Protein AF-A0A7J9J6C6-F1 (afdb_monomer)

Radius of gyration: 38.43 Å; Cα contacts (8 Å, |Δi|>4): 10; chains: 1; bounding box: 83×26×95 Å

Sequence (104 aa):
MRFMKNYGKVAHYAPAYAMNDEFSRVLHQQMEFFSNNPSADTLNRVRGEIRTIMVENIEKILERGDRIELLVDKTATMKDGAFHFKKQSKRLRQALWMKNAKLL

Solvent-accessible surface area (backbone atoms only — not comparable to full-atom values): 5949 Å² total; per-residue (Å²): 110,74,62,55,76,76,38,55,86,55,59,87,78,53,60,89,68,72,56,42,88,65,48,46,55,55,51,50,54,49,51,50,46,58,72,75,30,81,70,68,46,51,66,63,48,53,52,52,52,51,51,54,53,50,52,56,48,50,54,53,51,49,57,49,48,57,52,48,52,54,47,50,56,52,50,51,54,48,50,54,51,52,52,52,48,54,54,50,53,51,52,50,52,52,52,52,51,54,52,54,63,72,74,106

Mean predicted aligned error: 10.32 Å

InterPro domains:
  IPR001388 Synaptobrevin-like [PR00219] (44-63)
  IPR001388 Synaptobrevin-like [PR00219] (64-83)
  IPR001388 Synaptobrevin-like [PR00219] (100-104)
  IPR001388 Synaptobrevin-like [PS00417] (57-76)
  IPR042855 v-SNARE, coiled-coil homology domain [PF00957] (49-103)
  IPR042855 v-SNARE, coiled-coil homology domain [PS50892] (39-99)
  IPR051097 Synaptobrevin-like vesicular transport protein [PTHR21136] (2-103)

Organism: NCBI:txid34283

Secondary structure (DSSP, 8-state):
-HHHHHHTTTTTTPPTTTTHHHHHHHHHHHHHHHHH-TTT-HHHHHHHHHHHHHHHHHHHHHHHHHHHHHHHHHHHHHHHHHHHHHHHHHHHHHHHHHHHHHH-

Foldseek 3Di:
DVCCVPCVVPVVPADPCNCVVPCVVVVVVVCCCVVVPVCVPVVVVVVVVVVVVVVVVVVVVVVVVVVVVVVVVVVVVVVVVVVVVVVVVVVVVVVVVVVVVVVD

pLDDT: mean 91.81, std 7.59, range [67.94, 98.69]

Structure (mmCIF, N/CA/C/O backbone):
data_AF-A0A7J9J6C6-F1
#
_entry.id   AF-A0A7J9J6C6-F1
#
loop_
_atom_site.group_PDB
_atom_site.id
_atom_site.type_symbol
_atom_site.label_atom_id
_atom_site.label_alt_id
_atom_site.label_comp_id
_atom_site.label_asym_id
_atom_site.label_entity_id
_atom_site.label_seq_id
_atom_site.pdbx_PDB_ins_code
_atom_site.Cartn_x
_atom_site.Cartn_y
_atom_site.Cartn_z
_atom_site.occupancy
_atom_site.B_iso_or_equiv
_atom_site.auth_seq_id
_atom_site.auth_comp_id
_atom_site.auth_asym_id
_atom_site.auth_atom_id
_atom_site.pdbx_PDB_model_num
ATOM 1 N N . MET A 1 1 ? -21.743 -13.816 33.279 1.00 70.56 1 MET A N 1
ATOM 2 C CA . MET A 1 1 ? -22.187 -12.524 33.856 1.00 70.56 1 MET A CA 1
ATOM 3 C C . MET A 1 1 ? -22.434 -12.679 35.357 1.00 70.56 1 MET A C 1
ATOM 5 O O . MET A 1 1 ? -23.069 -13.657 35.737 1.00 70.56 1 MET A O 1
ATOM 9 N N . ARG A 1 2 ? -21.934 -11.759 36.205 1.00 82.25 2 ARG A N 1
ATOM 10 C CA . ARG A 1 2 ? -22.036 -11.833 37.687 1.00 82.25 2 ARG A CA 1
ATOM 11 C C . ARG A 1 2 ? -23.480 -11.946 38.198 1.00 82.25 2 ARG A C 1
ATOM 13 O O . ARG A 1 2 ? -23.718 -12.721 39.114 1.00 82.25 2 ARG A O 1
ATOM 20 N N . PHE A 1 3 ? -24.430 -11.259 37.558 1.00 90.56 3 PHE A N 1
ATOM 21 C CA . PHE A 1 3 ? -25.855 -11.339 37.903 1.00 90.56 3 PHE A CA 1
ATOM 22 C C . PHE A 1 3 ? -26.391 -12.772 37.830 1.00 90.56 3 PHE A C 1
ATOM 24 O O . PHE A 1 3 ? -26.892 -13.304 38.810 1.00 90.56 3 PHE A O 1
ATOM 31 N N . MET A 1 4 ? -26.203 -13.433 36.684 1.00 90.12 4 MET A N 1
ATOM 32 C CA . MET A 1 4 ?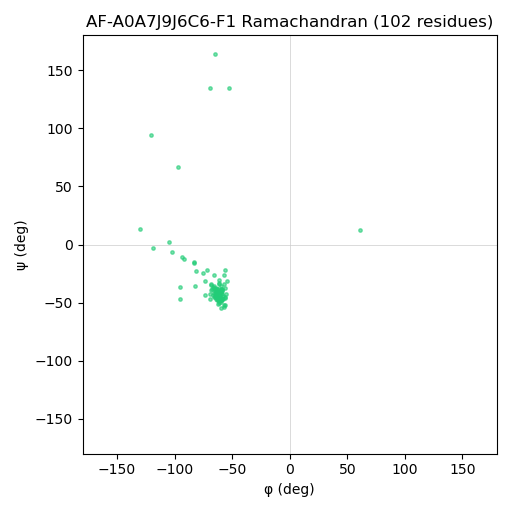 -26.676 -14.803 36.461 1.00 90.12 4 MET A CA 1
ATOM 33 C C . MET A 1 4 ? -26.041 -15.812 37.418 1.00 90.12 4 MET A C 1
ATOM 35 O O . MET A 1 4 ? -26.700 -16.761 37.829 1.00 90.12 4 MET A O 1
ATOM 39 N N . LYS A 1 5 ? -24.776 -15.596 37.800 1.00 89.50 5 LYS A N 1
ATOM 40 C CA . LYS A 1 5 ? -24.081 -16.458 38.762 1.00 89.50 5 LYS A CA 1
ATOM 41 C C . LYS A 1 5 ? -24.738 -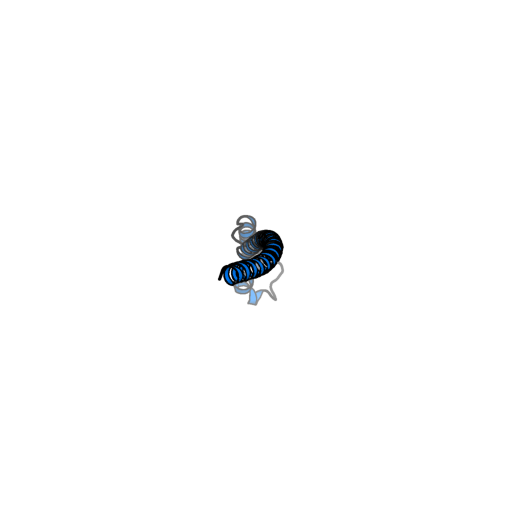16.414 40.147 1.00 89.50 5 LYS A C 1
ATOM 43 O O . LYS A 1 5 ? -24.843 -17.455 40.784 1.00 89.50 5 LYS A O 1
ATOM 48 N N . ASN A 1 6 ? -25.177 -15.234 40.586 1.00 88.19 6 ASN A N 1
ATOM 49 C CA . ASN A 1 6 ? -25.682 -15.025 41.944 1.00 88.19 6 ASN A CA 1
ATOM 50 C C . ASN A 1 6 ? -27.211 -15.140 42.037 1.00 88.19 6 ASN A C 1
ATOM 52 O O . ASN A 1 6 ? -27.724 -15.690 43.004 1.00 88.19 6 ASN A O 1
ATOM 56 N N . TYR A 1 7 ? -27.940 -14.680 41.018 1.00 91.56 7 TYR A N 1
ATOM 57 C CA . TYR A 1 7 ? -29.402 -14.572 41.050 1.00 91.56 7 TYR A CA 1
ATOM 58 C C . TYR A 1 7 ? -30.108 -15.419 39.993 1.00 91.56 7 TYR A C 1
ATOM 60 O O . TYR A 1 7 ? -31.331 -15.467 39.996 1.00 91.56 7 TYR A O 1
ATOM 68 N N . GLY A 1 8 ? -29.390 -16.119 39.107 1.00 89.12 8 GLY A N 1
ATOM 69 C CA . GLY A 1 8 ? -29.997 -16.792 37.949 1.00 89.12 8 GLY A CA 1
ATOM 70 C C . GLY A 1 8 ? -31.131 -17.765 38.291 1.00 89.12 8 GLY A C 1
ATOM 71 O O . GLY A 1 8 ? -32.077 -17.883 37.526 1.00 89.12 8 GLY A O 1
ATOM 72 N N . LYS A 1 9 ? -31.077 -18.414 39.463 1.00 90.25 9 LYS A N 1
ATOM 73 C CA . LYS A 1 9 ? -32.145 -19.311 39.933 1.00 90.25 9 LYS A CA 1
ATOM 74 C C . LYS A 1 9 ? -33.392 -18.550 40.387 1.00 90.25 9 LYS A C 1
ATOM 76 O O . LYS A 1 9 ? -34.492 -18.946 40.045 1.00 90.25 9 LYS A O 1
ATOM 81 N N . VAL A 1 10 ? -33.217 -17.463 41.137 1.00 89.44 10 VAL A N 1
ATOM 82 C CA . VAL A 1 10 ? -34.308 -16.702 41.776 1.00 89.44 10 VAL A CA 1
ATOM 83 C C . VAL A 1 10 ? -34.841 -15.553 40.921 1.00 89.44 10 VAL A C 1
ATOM 85 O O . VAL A 1 10 ? -35.905 -15.017 41.209 1.00 89.44 10 VAL A O 1
ATOM 88 N N . ALA A 1 11 ? -34.135 -15.185 39.851 1.00 88.06 11 ALA A N 1
ATOM 89 C CA . ALA A 1 11 ? -34.459 -14.023 39.033 1.00 88.06 11 ALA A CA 1
ATOM 90 C C . ALA A 1 11 ? -35.837 -14.092 38.362 1.00 88.06 11 ALA A C 1
ATOM 92 O O . ALA A 1 11 ? -36.466 -13.057 38.175 1.00 88.06 11 ALA A O 1
ATOM 93 N N . HIS A 1 12 ? -36.319 -15.292 38.027 1.00 86.50 12 HIS A N 1
ATOM 94 C CA . HIS A 1 12 ? -37.572 -15.475 37.287 1.00 86.50 12 HIS A CA 1
ATOM 95 C C . HIS A 1 12 ? -38.842 -15.174 38.094 1.00 86.50 12 HIS A C 1
ATOM 97 O O . HIS A 1 12 ? -39.882 -14.909 37.502 1.00 86.50 12 HIS A O 1
ATOM 103 N N . TYR A 1 13 ? -38.769 -15.225 39.422 1.00 92.19 13 TYR A N 1
ATOM 104 C CA . TYR A 1 13 ? -39.916 -15.062 40.326 1.00 92.19 13 TYR A CA 1
ATOM 105 C C . TYR A 1 13 ? -39.638 -14.040 41.435 1.00 92.19 13 TYR A C 1
ATOM 107 O O . TYR A 1 13 ? -40.375 -13.945 42.415 1.00 92.19 13 TYR A O 1
ATOM 115 N N . ALA A 1 14 ? -38.565 -13.268 41.286 1.00 89.56 14 ALA A N 1
ATOM 116 C CA . ALA A 1 14 ? -38.234 -12.193 42.196 1.00 89.56 14 ALA A CA 1
ATOM 117 C C . ALA A 1 14 ? -39.250 -11.039 42.070 1.00 89.56 14 ALA A C 1
ATOM 119 O O . ALA A 1 14 ? -39.571 -10.630 40.950 1.00 89.56 14 ALA A O 1
ATOM 120 N N . PRO A 1 15 ? -39.741 -10.481 43.191 1.00 89.62 15 PRO A N 1
ATOM 121 C CA . PRO A 1 15 ? -40.555 -9.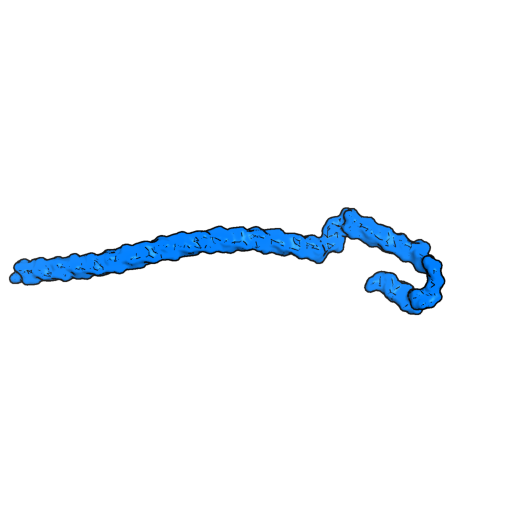273 43.161 1.00 89.62 15 PRO A CA 1
ATOM 122 C C . PRO A 1 15 ? -39.742 -8.071 42.655 1.00 89.62 15 PRO A C 1
ATOM 124 O O . PRO A 1 15 ? -38.508 -8.097 42.604 1.00 89.62 15 PRO A O 1
ATOM 127 N N . ALA A 1 16 ? -40.437 -7.000 42.268 1.00 88.50 16 ALA A N 1
ATOM 128 C CA . ALA A 1 16 ? -39.797 -5.793 41.751 1.00 88.50 16 ALA A CA 1
ATOM 129 C C . ALA A 1 16 ? -38.713 -5.279 42.715 1.00 88.50 16 ALA A C 1
ATOM 131 O O . ALA A 1 16 ? -38.926 -5.216 43.924 1.00 88.50 16 ALA A O 1
ATOM 132 N N . TYR A 1 17 ? -37.552 -4.914 42.164 1.00 88.75 17 TYR A N 1
ATOM 133 C CA . TYR A 1 17 ? -36.397 -4.387 42.902 1.00 88.75 17 TYR A CA 1
ATOM 134 C C . TYR A 1 17 ? -35.785 -5.319 43.964 1.00 88.75 17 TYR A C 1
ATOM 136 O O . TYR A 1 17 ? -34.916 -4.875 44.708 1.00 88.75 17 TYR A O 1
ATOM 144 N N . ALA A 1 18 ? -36.131 -6.611 44.000 1.00 90.19 18 ALA A N 1
ATOM 145 C CA . ALA A 1 18 ? -35.636 -7.540 45.025 1.00 90.19 18 ALA A CA 1
ATOM 146 C C . ALA A 1 18 ? -34.101 -7.654 45.111 1.00 90.19 18 ALA A C 1
ATOM 148 O O . ALA A 1 18 ? -33.564 -7.978 46.164 1.00 90.19 18 ALA A O 1
ATOM 149 N N . MET A 1 19 ? -33.387 -7.396 44.013 1.00 91.81 19 MET A N 1
ATOM 150 C CA . MET A 1 19 ? -31.920 -7.426 43.962 1.00 91.81 19 MET A CA 1
ATOM 151 C C . MET A 1 19 ? -31.307 -6.024 43.925 1.00 91.81 19 MET A C 1
ATOM 153 O O . MET A 1 19 ? -30.092 -5.900 43.786 1.00 91.81 19 MET A O 1
ATOM 157 N N . ASN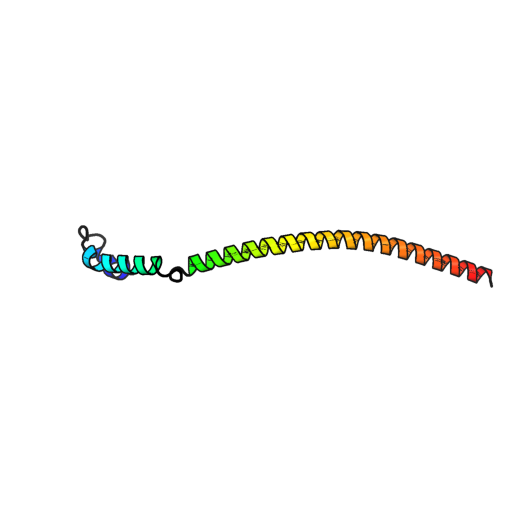 A 1 20 ? -32.120 -4.966 43.983 1.00 90.00 20 ASN A N 1
ATOM 158 C CA . ASN A 1 20 ? -31.652 -3.602 43.765 1.00 90.00 20 ASN A CA 1
ATOM 159 C C . ASN A 1 20 ? -30.677 -3.160 44.859 1.00 90.00 20 ASN A C 1
ATOM 161 O O . ASN A 1 20 ? -29.637 -2.601 44.535 1.00 90.00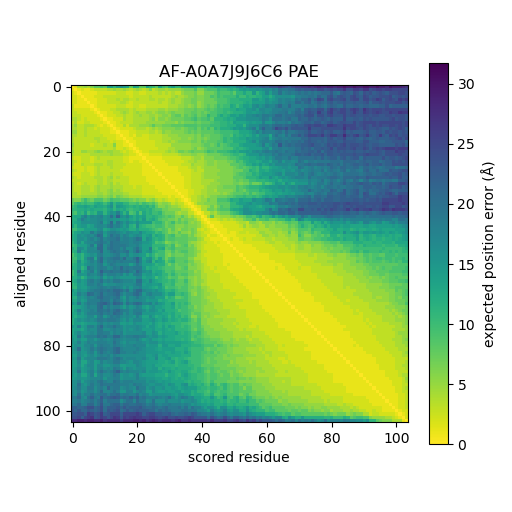 20 ASN A O 1
ATOM 165 N N . ASP A 1 21 ? -30.938 -3.475 46.126 1.00 86.31 21 ASP A N 1
ATOM 166 C CA . ASP A 1 21 ? -30.094 -3.034 47.248 1.00 86.31 21 ASP A CA 1
ATOM 167 C C . ASP A 1 21 ? -28.641 -3.524 47.143 1.00 86.31 21 ASP A C 1
ATOM 169 O O . ASP A 1 21 ? -27.698 -2.801 47.478 1.00 86.31 21 ASP A O 1
ATOM 173 N N . GLU A 1 22 ? -28.450 -4.738 46.625 1.00 85.06 22 GLU A N 1
ATOM 174 C CA . GLU A 1 22 ? -27.132 -5.358 46.486 1.00 85.06 22 GLU A CA 1
ATOM 175 C C . GLU A 1 22 ? -26.540 -5.137 45.086 1.00 85.06 22 GLU A C 1
ATOM 177 O O . GLU A 1 22 ? -25.382 -4.736 44.937 1.00 85.06 22 GLU A O 1
ATOM 182 N N . PHE A 1 23 ? -27.334 -5.354 44.034 1.00 92.00 23 PHE A N 1
ATOM 183 C CA . PHE A 1 23 ? -26.836 -5.334 42.663 1.00 92.00 23 PHE A CA 1
ATOM 184 C C . PHE A 1 23 ? -26.705 -3.923 42.079 1.00 92.00 23 PHE A C 1
ATOM 186 O O . PHE A 1 23 ? -25.873 -3.723 41.193 1.00 92.00 23 PHE A O 1
ATOM 193 N N . SER A 1 24 ? -27.436 -2.924 42.594 1.00 92.81 24 SER A N 1
ATOM 194 C CA . SER A 1 24 ? -27.255 -1.519 42.183 1.00 92.81 24 SER A CA 1
ATOM 195 C C . SER A 1 24 ? -25.830 -1.029 42.439 1.00 92.81 24 SER A C 1
ATOM 197 O O . SER A 1 24 ? -25.254 -0.357 41.587 1.00 92.81 24 SER A O 1
ATOM 199 N N . ARG A 1 25 ? -25.212 -1.438 43.556 1.00 91.69 25 ARG A N 1
ATOM 200 C CA . ARG A 1 25 ? -23.813 -1.115 43.880 1.00 91.69 25 ARG A CA 1
ATOM 201 C C . ARG A 1 25 ? -22.853 -1.720 42.865 1.00 91.69 25 ARG A C 1
ATOM 203 O O . ARG A 1 25 ? -21.926 -1.053 42.420 1.00 91.69 25 ARG A O 1
ATOM 210 N N . VAL A 1 26 ? -23.100 -2.968 42.463 1.00 91.00 26 VAL A N 1
ATOM 211 C CA . VAL A 1 26 ? -22.304 -3.652 41.433 1.00 91.00 26 VAL A CA 1
ATOM 212 C C . VAL A 1 26 ? -22.437 -2.937 40.088 1.00 91.00 26 VAL A C 1
ATOM 214 O O . VAL A 1 26 ? -21.428 -2.726 39.419 1.00 91.00 26 VAL A O 1
ATOM 217 N N . LEU A 1 27 ? -23.655 -2.544 39.700 1.00 89.75 27 LEU A N 1
ATOM 218 C CA . LEU A 1 27 ? -23.897 -1.782 38.472 1.00 89.75 27 LEU A CA 1
ATOM 219 C C . LEU A 1 27 ? -23.193 -0.426 38.505 1.00 89.75 27 LEU A C 1
ATOM 221 O O . LEU A 1 27 ? -22.479 -0.102 37.563 1.00 89.75 27 LEU A O 1
ATOM 225 N N . HIS A 1 28 ? -23.330 0.321 39.600 1.00 92.38 28 HIS A N 1
ATOM 226 C CA . HIS A 1 28 ? -22.686 1.619 39.776 1.00 92.38 28 HIS A CA 1
ATOM 227 C C . HIS A 1 28 ? -21.161 1.513 39.664 1.00 92.38 28 HIS A C 1
ATOM 229 O O . HIS A 1 28 ? -20.544 2.233 38.887 1.00 92.38 28 HIS A O 1
ATOM 235 N N . GLN A 1 29 ? -20.559 0.537 40.345 1.00 90.38 29 GLN A N 1
ATOM 236 C CA . GLN A 1 29 ? -19.113 0.327 40.325 1.00 90.38 29 GLN A CA 1
ATOM 237 C C . GLN A 1 29 ? -18.599 -0.097 38.939 1.00 90.38 29 GLN A C 1
ATOM 239 O O . GLN A 1 29 ? -17.513 0.302 38.529 1.00 90.38 29 GLN A O 1
ATOM 244 N N . GLN A 1 30 ? -19.370 -0.898 38.194 1.00 87.31 30 GLN A N 1
ATOM 245 C CA . GLN A 1 30 ? -19.040 -1.230 36.804 1.00 87.31 30 GLN A CA 1
ATOM 246 C C . GLN A 1 30 ? -19.185 -0.009 35.889 1.00 87.31 30 GLN A C 1
ATOM 248 O O . GLN A 1 30 ? -18.312 0.220 35.058 1.00 87.31 30 GLN A O 1
ATOM 253 N N . MET A 1 31 ? -20.241 0.792 36.054 1.00 87.19 31 MET A N 1
ATOM 254 C CA . MET A 1 31 ? -20.431 2.030 35.295 1.00 87.19 31 MET A CA 1
ATOM 255 C C . MET A 1 31 ? -19.285 3.014 35.528 1.00 87.19 31 MET A C 1
ATOM 257 O O . MET A 1 31 ? -18.721 3.507 34.556 1.00 87.19 31 MET A O 1
ATOM 261 N N . GLU A 1 32 ? -18.892 3.261 36.779 1.00 89.50 32 GLU A N 1
ATOM 262 C CA . GLU A 1 32 ? -17.721 4.087 37.091 1.00 89.50 32 GLU A CA 1
ATOM 263 C C . GLU A 1 32 ? -16.439 3.503 36.499 1.00 89.50 32 GLU A C 1
ATOM 265 O O . GLU A 1 32 ? -15.660 4.234 35.892 1.00 89.50 32 GLU A O 1
ATOM 270 N N . PHE A 1 33 ? -16.227 2.188 36.618 1.00 84.75 33 PHE A N 1
ATOM 271 C CA . PHE A 1 33 ? -15.046 1.531 36.065 1.00 84.75 33 PHE A CA 1
ATOM 272 C C . PHE A 1 33 ? -14.949 1.719 34.547 1.00 84.75 33 PHE A C 1
ATOM 274 O O . PHE A 1 33 ? -13.909 2.145 34.064 1.00 84.75 33 PHE A O 1
ATOM 281 N N . PHE A 1 34 ? -16.017 1.468 33.787 1.00 83.19 34 PHE A N 1
ATOM 282 C CA . PHE A 1 34 ? -15.988 1.623 32.328 1.00 83.19 34 PHE A CA 1
ATOM 283 C C . PHE A 1 34 ? -16.027 3.084 31.860 1.00 83.19 34 PHE A C 1
ATOM 285 O O . PHE A 1 34 ? -15.537 3.373 30.772 1.00 83.19 34 PHE A O 1
ATOM 292 N N . SER A 1 35 ? -16.568 4.004 32.663 1.00 84.12 35 SER A N 1
ATOM 293 C CA . SER A 1 35 ? -16.630 5.432 32.310 1.00 84.12 35 SER A CA 1
ATOM 294 C C . SER A 1 35 ? -15.321 6.164 32.611 1.00 84.12 35 SER A C 1
ATOM 296 O O . SER A 1 35 ? -14.925 7.046 31.855 1.00 84.12 35 SER A O 1
ATOM 298 N N . ASN A 1 36 ? -14.630 5.789 33.693 1.00 83.12 36 ASN A N 1
ATOM 299 C CA . ASN A 1 36 ? -13.421 6.472 34.167 1.00 83.12 36 ASN A CA 1
ATOM 300 C C . ASN A 1 36 ? -12.121 5.740 33.803 1.00 83.12 36 ASN A C 1
ATOM 302 O O . ASN A 1 36 ? -11.035 6.270 34.035 1.00 83.12 36 ASN A O 1
ATOM 306 N N . ASN A 1 37 ? -12.199 4.531 33.237 1.00 78.12 37 ASN A N 1
ATOM 307 C CA . ASN A 1 37 ? -11.035 3.770 32.793 1.00 78.12 37 ASN A CA 1
ATOM 308 C C . ASN A 1 37 ? -11.120 3.474 31.284 1.00 78.12 37 ASN A C 1
ATOM 310 O O . ASN A 1 37 ? -11.674 2.448 30.888 1.00 78.12 37 ASN A O 1
ATOM 314 N N . PRO A 1 38 ? -10.505 4.311 30.428 1.00 68.56 38 PRO A N 1
ATOM 315 C CA . PRO A 1 38 ? -10.453 4.092 28.978 1.00 68.56 38 PRO A CA 1
ATOM 316 C C . PRO A 1 38 ? -9.838 2.740 28.571 1.00 68.56 38 PRO A C 1
ATOM 318 O O . PRO A 1 38 ? -10.083 2.242 27.476 1.00 68.56 38 PRO A O 1
ATOM 321 N N . SER A 1 39 ? -9.042 2.126 29.453 1.00 69.44 39 SER A N 1
ATOM 322 C CA . SER A 1 39 ? -8.430 0.803 29.267 1.00 69.44 39 SER A CA 1
ATOM 323 C C . SER A 1 39 ? -9.346 -0.372 29.634 1.00 69.44 39 SER A C 1
ATOM 325 O O . SER A 1 39 ? -9.053 -1.503 29.236 1.00 69.44 39 SER A O 1
ATOM 327 N N . ALA A 1 40 ? -10.442 -0.137 30.367 1.00 76.25 40 ALA A N 1
ATOM 328 C CA . ALA A 1 40 ? -11.390 -1.179 30.769 1.00 76.25 40 ALA A CA 1
ATOM 329 C C . ALA A 1 40 ? -12.048 -1.854 29.560 1.00 76.25 40 ALA A C 1
ATOM 331 O O . ALA A 1 40 ? -12.299 -3.059 29.580 1.00 76.25 40 ALA A O 1
ATOM 332 N N . ASP A 1 41 ? -12.258 -1.096 28.483 1.00 77.81 41 ASP A N 1
ATOM 333 C CA . ASP A 1 41 ? -12.746 -1.614 27.211 1.00 77.81 41 ASP A CA 1
ATOM 334 C C . ASP A 1 41 ? -11.590 -1.869 26.236 1.00 77.81 41 ASP A C 1
ATOM 336 O O . ASP A 1 41 ? -11.403 -1.214 25.206 1.00 77.81 41 ASP A O 1
ATOM 340 N N . THR A 1 42 ? -10.760 -2.847 26.601 1.00 78.06 42 THR A N 1
ATOM 341 C CA . THR A 1 42 ? -9.576 -3.220 25.821 1.00 78.06 42 THR A CA 1
ATOM 342 C C . THR A 1 42 ? -9.937 -3.602 24.381 1.00 78.06 42 THR A C 1
ATOM 344 O O . THR A 1 42 ? -9.170 -3.310 23.466 1.00 78.06 42 THR A O 1
ATOM 347 N N . LEU A 1 43 ? -11.108 -4.210 24.153 1.00 79.06 43 LEU A N 1
ATOM 348 C CA . LEU A 1 43 ? -11.538 -4.630 22.820 1.00 79.06 43 LEU A CA 1
ATOM 349 C C . LEU A 1 43 ? -11.864 -3.435 21.919 1.00 79.06 43 LEU A C 1
ATOM 351 O O . LEU A 1 43 ? -11.408 -3.404 20.774 1.00 79.06 43 LEU A O 1
ATOM 355 N N . ASN A 1 44 ? -12.627 -2.455 22.411 1.00 81.56 44 ASN A N 1
ATOM 356 C CA . ASN A 1 44 ? -12.933 -1.265 21.618 1.00 81.56 44 ASN A CA 1
ATOM 357 C C . ASN A 1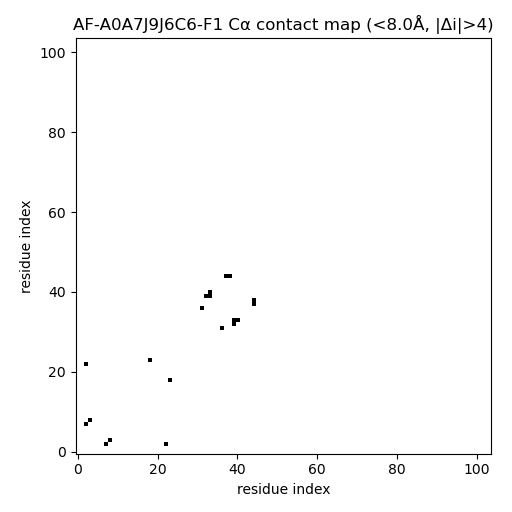 44 ? -11.692 -0.397 21.391 1.00 81.56 44 ASN A C 1
ATOM 359 O O . ASN A 1 44 ? -11.524 0.126 20.288 1.00 81.56 44 ASN A O 1
ATOM 363 N N . ARG A 1 45 ? -10.769 -0.330 22.361 1.00 82.88 45 ARG A N 1
ATOM 364 C CA . ARG A 1 45 ? -9.465 0.326 22.173 1.00 82.88 45 ARG A CA 1
ATOM 365 C C . ARG A 1 45 ? -8.660 -0.325 21.048 1.00 82.88 45 ARG A C 1
ATOM 367 O O . ARG A 1 45 ? -8.291 0.356 20.097 1.00 82.88 45 ARG A O 1
ATOM 374 N N . VAL A 1 46 ? -8.445 -1.641 21.117 1.00 86.06 46 VAL A N 1
ATOM 375 C CA . VAL A 1 46 ? -7.695 -2.386 20.090 1.00 86.06 46 VAL A CA 1
ATOM 376 C C . VAL A 1 46 ? -8.365 -2.250 18.721 1.00 86.06 46 VAL A C 1
ATOM 378 O O . VAL A 1 46 ? -7.689 -2.071 17.712 1.00 86.06 46 VAL A O 1
ATOM 381 N N . ARG A 1 47 ? -9.702 -2.262 18.663 1.00 85.06 47 ARG A N 1
ATOM 382 C CA . ARG A 1 47 ? -10.447 -2.028 17.418 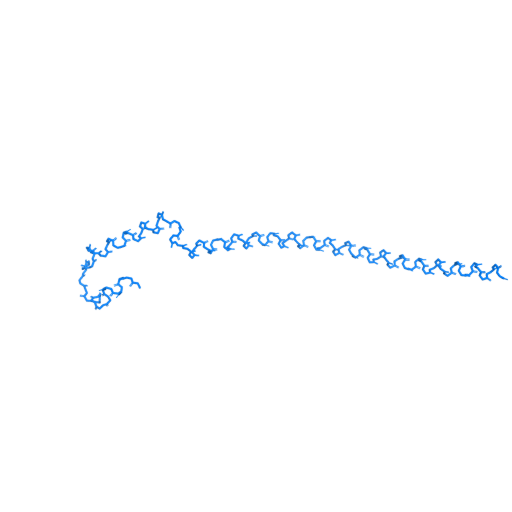1.00 85.06 47 ARG A CA 1
ATOM 383 C C . ARG A 1 47 ? -10.202 -0.625 16.851 1.00 85.06 47 ARG A C 1
ATOM 385 O O . ARG A 1 47 ? -10.046 -0.489 15.638 1.00 85.06 47 ARG A O 1
ATOM 392 N N . GLY A 1 48 ? -10.156 0.396 17.706 1.00 87.88 48 GLY A N 1
ATOM 393 C CA . GLY A 1 48 ? -9.801 1.763 17.324 1.00 87.88 48 GLY A CA 1
ATOM 394 C C . GLY A 1 48 ? -8.372 1.867 16.789 1.00 87.88 48 GLY A C 1
ATOM 395 O O . GLY A 1 48 ? -8.163 2.429 15.719 1.00 87.88 48 GLY A O 1
ATOM 396 N N . GLU A 1 49 ? -7.408 1.253 17.475 1.00 89.19 49 GLU A N 1
ATOM 397 C CA . GLU A 1 49 ? -5.998 1.219 17.061 1.00 89.19 49 GLU A CA 1
ATOM 398 C C . GLU A 1 49 ? -5.814 0.531 15.706 1.00 89.19 49 GLU A C 1
ATOM 400 O O . GLU A 1 49 ? -5.177 1.087 14.814 1.00 89.19 49 GLU A O 1
ATOM 405 N N . ILE A 1 50 ? -6.438 -0.636 15.509 1.00 93.50 50 ILE A N 1
ATOM 406 C CA . ILE A 1 50 ? -6.415 -1.346 14.224 1.00 93.50 50 ILE A CA 1
ATOM 407 C C . ILE A 1 50 ? -6.994 -0.465 13.116 1.00 93.50 50 ILE A C 1
ATOM 409 O O . ILE A 1 50 ? -6.431 -0.411 12.024 1.00 93.50 50 ILE A O 1
ATOM 413 N N . ARG A 1 51 ? -8.096 0.250 13.379 1.00 94.50 51 ARG A N 1
ATOM 414 C CA . ARG A 1 51 ? -8.687 1.164 12.395 1.00 94.50 51 ARG A CA 1
ATOM 415 C C . ARG A 1 51 ? -7.701 2.263 11.999 1.00 94.50 51 ARG A C 1
ATOM 417 O O . ARG A 1 51 ? -7.544 2.509 10.808 1.00 94.50 51 ARG A O 1
ATOM 424 N N . THR A 1 52 ? -7.027 2.882 12.964 1.00 95.06 52 THR A N 1
ATOM 425 C CA . THR A 1 52 ? -6.019 3.920 12.703 1.00 95.06 52 THR A CA 1
ATOM 426 C C . THR A 1 52 ? -4.844 3.375 11.891 1.00 95.06 52 THR A C 1
ATOM 428 O O . THR A 1 52 ? -4.491 3.962 10.871 1.00 95.06 52 THR A O 1
ATOM 431 N N . ILE A 1 53 ? -4.301 2.212 12.271 1.00 96.94 53 ILE A N 1
ATOM 432 C CA . ILE A 1 53 ? -3.206 1.548 11.543 1.00 96.94 53 ILE A CA 1
ATOM 433 C C . ILE A 1 53 ? -3.618 1.237 10.100 1.00 96.94 53 ILE A C 1
ATOM 435 O O . ILE A 1 53 ? -2.838 1.415 9.169 1.00 96.94 53 ILE A O 1
ATOM 439 N N . MET A 1 54 ? -4.851 0.776 9.888 1.00 97.50 54 MET A N 1
ATOM 440 C CA . MET A 1 54 ? -5.337 0.469 8.545 1.00 97.50 54 MET A CA 1
ATOM 441 C C . MET A 1 54 ? -5.505 1.719 7.680 1.00 97.50 54 MET A C 1
ATOM 443 O O . MET A 1 54 ? -5.222 1.642 6.490 1.00 97.50 54 MET A O 1
ATOM 447 N N . VAL A 1 55 ? -5.905 2.860 8.250 1.00 97.81 55 VAL A N 1
ATOM 448 C CA . VAL A 1 55 ? -5.941 4.140 7.518 1.00 97.81 55 VAL A CA 1
ATOM 449 C C . VAL A 1 55 ? -4.532 4.552 7.087 1.00 97.81 55 VAL A C 1
ATOM 451 O O . VAL A 1 55 ? -4.316 4.803 5.905 1.00 97.81 55 VAL A O 1
ATOM 454 N N . GLU A 1 56 ? -3.556 4.505 7.995 1.00 98.00 56 GLU A N 1
ATOM 455 C CA . GLU A 1 56 ? -2.151 4.795 7.671 1.00 98.00 56 GLU A CA 1
ATOM 456 C C . GLU A 1 56 ? -1.602 3.831 6.600 1.00 98.00 56 GLU A C 1
ATOM 458 O O . GLU A 1 56 ? -0.881 4.223 5.683 1.00 98.00 56 GLU A O 1
ATOM 463 N N . ASN A 1 57 ? -1.969 2.549 6.673 1.00 98.00 57 ASN A N 1
ATOM 464 C CA . ASN A 1 57 ? -1.567 1.562 5.673 1.00 98.00 57 ASN A CA 1
ATOM 465 C C . ASN A 1 57 ? -2.188 1.834 4.299 1.00 98.00 57 ASN A C 1
ATOM 467 O O . ASN A 1 57 ? -1.518 1.612 3.291 1.00 98.00 57 ASN A O 1
ATOM 471 N N . ILE A 1 58 ? -3.439 2.303 4.239 1.00 98.25 58 ILE A N 1
ATOM 472 C CA . ILE A 1 58 ? -4.081 2.705 2.981 1.00 98.25 58 ILE A CA 1
ATOM 473 C C . ILE A 1 58 ? -3.293 3.855 2.348 1.00 98.25 58 ILE A C 1
ATOM 475 O O . ILE A 1 58 ? -2.929 3.752 1.179 1.00 98.25 58 ILE A O 1
ATOM 479 N N . GLU A 1 59 ? -2.955 4.894 3.114 1.00 97.81 59 GLU A N 1
ATOM 480 C CA . GLU A 1 59 ? -2.157 6.030 2.628 1.00 97.81 59 GLU A CA 1
ATOM 481 C C . GLU A 1 59 ? -0.790 5.579 2.089 1.00 97.81 59 GLU A C 1
ATOM 483 O O . GLU A 1 59 ? -0.414 5.922 0.967 1.00 97.81 59 GLU A O 1
ATOM 488 N N . LYS A 1 60 ? -0.080 4.717 2.829 1.00 98.44 60 LYS A N 1
ATOM 489 C CA . LYS A 1 60 ? 1.207 4.149 2.385 1.00 98.44 60 LYS A CA 1
ATOM 490 C C . LYS A 1 60 ? 1.080 3.307 1.116 1.00 98.44 60 LYS A C 1
ATOM 492 O O . LYS A 1 60 ? 1.984 3.309 0.279 1.00 98.44 60 LYS A O 1
ATOM 497 N N . ILE A 1 61 ? -0.003 2.539 0.974 1.00 98.38 61 ILE A N 1
ATOM 498 C CA . ILE A 1 61 ? -0.246 1.717 -0.220 1.00 98.38 61 ILE A CA 1
ATOM 499 C C . ILE A 1 61 ? -0.518 2.600 -1.436 1.00 98.38 61 ILE A C 1
ATOM 501 O O . ILE A 1 61 ? -0.014 2.276 -2.511 1.00 98.38 61 ILE A O 1
ATOM 505 N N . LEU A 1 62 ? -1.261 3.696 -1.266 1.00 98.44 62 LEU A N 1
ATOM 506 C CA . LEU A 1 62 ? -1.506 4.671 -2.329 1.00 98.44 62 LEU A CA 1
ATOM 507 C C . LEU A 1 62 ? -0.194 5.318 -2.785 1.00 98.44 62 LEU A C 1
ATOM 509 O O . LEU A 1 62 ? 0.144 5.217 -3.960 1.00 98.44 62 LEU A O 1
ATOM 513 N N . GLU A 1 63 ? 0.619 5.834 -1.857 1.00 98.38 63 GLU A N 1
ATOM 514 C CA . GLU A 1 63 ? 1.926 6.420 -2.194 1.00 98.38 63 GLU A CA 1
ATOM 515 C C . GLU A 1 63 ? 2.849 5.405 -2.894 1.00 98.38 63 GLU A C 1
ATOM 517 O O . GLU A 1 63 ? 3.571 5.722 -3.844 1.00 98.38 63 GLU A O 1
ATOM 522 N N . ARG A 1 64 ? 2.829 4.141 -2.449 1.00 98.50 64 ARG A N 1
ATOM 523 C CA . ARG A 1 64 ? 3.561 3.066 -3.127 1.00 98.50 64 ARG A CA 1
ATOM 524 C C . ARG A 1 64 ? 3.023 2.821 -4.539 1.00 98.50 64 ARG A C 1
ATOM 526 O O . ARG A 1 64 ? 3.827 2.535 -5.423 1.00 98.50 64 ARG A O 1
ATOM 533 N N . GLY A 1 65 ? 1.709 2.900 -4.739 1.00 98.56 65 GLY A N 1
ATOM 534 C CA . GLY A 1 65 ? 1.055 2.805 -6.045 1.00 98.56 65 GLY A CA 1
ATOM 535 C C . GLY A 1 65 ? 1.591 3.850 -7.018 1.00 98.56 65 GLY A C 1
ATOM 536 O O . GLY A 1 65 ? 2.119 3.475 -8.063 1.00 98.56 65 GLY A O 1
ATOM 537 N N . ASP A 1 66 ? 1.595 5.119 -6.611 1.00 98.38 66 ASP A N 1
ATOM 538 C CA . ASP A 1 66 ? 2.099 6.236 -7.421 1.00 98.38 66 ASP A CA 1
ATOM 539 C C . ASP A 1 66 ? 3.582 6.052 -7.791 1.00 98.38 66 ASP A C 1
ATOM 541 O O . ASP A 1 66 ? 4.012 6.269 -8.926 1.00 98.38 66 ASP A O 1
ATOM 545 N N . ARG A 1 67 ? 4.400 5.583 -6.836 1.00 98.50 67 ARG A N 1
ATOM 546 C CA . ARG A 1 67 ? 5.819 5.279 -7.087 1.00 98.50 67 ARG A CA 1
ATOM 547 C C . ARG A 1 67 ? 6.000 4.119 -8.064 1.00 98.50 67 ARG A C 1
ATOM 549 O O . ARG A 1 67 ? 6.940 4.146 -8.859 1.00 98.50 67 ARG A O 1
ATOM 556 N N . ILE A 1 68 ? 5.151 3.094 -7.992 1.00 98.62 68 ILE A N 1
ATOM 557 C CA . ILE A 1 68 ? 5.183 1.962 -8.925 1.00 98.62 68 ILE A CA 1
ATOM 558 C C . ILE A 1 68 ? 4.792 2.430 -10.324 1.00 98.62 68 ILE A C 1
ATOM 560 O O . ILE A 1 68 ? 5.483 2.068 -11.270 1.00 98.62 68 ILE A O 1
ATOM 564 N N . GLU A 1 69 ? 3.756 3.254 -10.460 1.00 98.50 69 GLU A N 1
ATOM 565 C CA . GLU A 1 69 ? 3.342 3.817 -11.749 1.00 98.50 69 GLU A CA 1
ATOM 566 C C . GLU A 1 69 ? 4.481 4.622 -12.390 1.00 98.50 69 GLU A C 1
ATOM 568 O O . GLU A 1 69 ? 4.893 4.339 -13.516 1.00 98.50 69 GLU A O 1
ATOM 573 N N . LEU A 1 70 ? 5.131 5.496 -11.615 1.00 98.56 70 LEU A N 1
ATOM 574 C CA . LEU A 1 70 ? 6.318 6.219 -12.073 1.00 98.56 70 LEU A CA 1
ATOM 575 C C . LEU A 1 70 ? 7.462 5.278 -12.500 1.00 98.56 70 LEU A C 1
ATOM 577 O O . LEU A 1 70 ? 8.181 5.552 -13.467 1.00 98.56 70 LEU A O 1
ATOM 581 N N . LEU A 1 71 ? 7.684 4.183 -11.767 1.00 98.69 71 LEU A N 1
ATOM 582 C CA . LEU A 1 71 ? 8.691 3.182 -12.128 1.00 98.69 71 LEU A CA 1
ATOM 583 C C . LEU A 1 71 ? 8.317 2.439 -13.414 1.00 98.69 71 LEU A C 1
ATOM 585 O O . LEU A 1 71 ? 9.203 2.168 -14.226 1.00 98.69 71 LEU A O 1
ATOM 589 N N . VAL A 1 72 ? 7.041 2.128 -13.630 1.00 98.69 72 VAL A N 1
ATOM 590 C CA . VAL A 1 72 ? 6.553 1.516 -14.872 1.00 98.69 72 VAL A CA 1
ATOM 591 C C . VAL A 1 72 ? 6.850 2.433 -16.060 1.00 98.69 72 VAL A C 1
ATOM 593 O O . VAL A 1 72 ? 7.480 1.983 -17.018 1.00 98.69 72 VAL A O 1
ATOM 596 N N . ASP A 1 73 ? 6.550 3.726 -15.965 1.00 98.62 73 ASP A N 1
ATOM 597 C CA . ASP A 1 73 ? 6.820 4.684 -17.047 1.00 98.62 73 ASP A CA 1
ATOM 598 C C . ASP A 1 73 ? 8.319 4.836 -17.341 1.00 98.62 73 ASP A C 1
ATOM 600 O O . ASP A 1 73 ? 8.770 4.800 -18.497 1.00 98.62 73 ASP A O 1
ATOM 604 N N . LYS A 1 74 ? 9.136 4.950 -16.285 1.00 98.69 74 LYS A N 1
ATOM 605 C CA . LYS A 1 74 ? 10.599 5.022 -16.420 1.00 98.69 74 LYS A CA 1
ATOM 606 C C . LYS A 1 74 ? 11.171 3.752 -17.040 1.00 98.69 74 LYS A C 1
ATOM 608 O O . LYS A 1 74 ? 12.067 3.832 -17.881 1.00 98.69 74 LYS A O 1
ATOM 613 N N . THR A 1 75 ? 10.675 2.582 -16.645 1.00 98.62 75 THR A N 1
ATOM 614 C CA . THR A 1 75 ? 11.162 1.301 -17.174 1.00 98.62 75 THR A CA 1
ATOM 615 C C . THR A 1 75 ? 10.686 1.046 -18.603 1.00 98.62 75 THR A C 1
ATOM 617 O O . THR A 1 75 ? 11.454 0.485 -19.385 1.00 98.62 75 THR A O 1
ATOM 620 N N . ALA A 1 76 ? 9.500 1.526 -18.991 1.00 98.50 76 ALA A N 1
ATOM 621 C CA . ALA A 1 76 ? 9.045 1.538 -20.381 1.00 98.50 76 ALA A CA 1
ATOM 622 C C . ALA A 1 76 ? 9.970 2.399 -21.258 1.00 98.50 76 ALA A C 1
ATOM 624 O O . ALA A 1 76 ? 10.532 1.906 -22.237 1.00 98.50 76 ALA A O 1
ATOM 625 N N . THR A 1 77 ? 10.249 3.633 -20.827 1.00 98.44 77 THR A N 1
ATOM 626 C CA . THR A 1 77 ? 11.199 4.532 -21.507 1.00 98.44 77 THR A CA 1
ATOM 627 C C . THR A 1 77 ? 12.593 3.902 -21.618 1.00 98.44 77 THR A C 1
ATOM 629 O O . THR A 1 77 ? 13.228 3.924 -22.675 1.00 98.44 77 THR A O 1
ATOM 632 N N . MET A 1 78 ? 13.078 3.287 -20.535 1.00 98.56 78 MET A N 1
ATOM 633 C CA . MET A 1 78 ? 14.378 2.614 -20.509 1.00 98.56 78 MET A CA 1
ATOM 634 C C . MET A 1 78 ? 14.428 1.420 -21.470 1.00 98.56 78 MET A C 1
ATOM 636 O O . MET A 1 78 ? 15.433 1.227 -22.157 1.00 98.56 78 MET A O 1
ATOM 640 N N . LYS A 1 79 ? 13.358 0.621 -21.541 1.00 98.50 79 LYS A N 1
ATOM 641 C CA . LYS A 1 79 ? 13.246 -0.513 -22.466 1.00 98.50 79 LYS A CA 1
ATOM 642 C C . LYS A 1 79 ? 13.349 -0.048 -23.918 1.00 98.50 79 LYS A C 1
ATOM 644 O O . LYS A 1 79 ? 14.100 -0.652 -24.689 1.00 98.50 79 LYS A O 1
ATOM 649 N N . ASP A 1 80 ? 12.644 1.019 -24.276 1.00 98.44 80 ASP A N 1
ATOM 650 C CA . ASP A 1 80 ? 12.684 1.572 -25.631 1.00 98.44 80 ASP A CA 1
ATOM 651 C C . ASP A 1 80 ? 14.086 2.092 -25.969 1.00 98.44 80 ASP A C 1
ATOM 653 O O . ASP A 1 80 ? 14.659 1.738 -27.007 1.00 98.44 80 ASP A O 1
ATOM 657 N N . GLY A 1 81 ? 14.710 2.825 -25.041 1.00 98.44 81 GLY A N 1
ATOM 658 C CA . GLY A 1 81 ? 16.102 3.262 -25.160 1.00 98.44 81 GLY A CA 1
ATOM 659 C C . GLY A 1 81 ? 17.079 2.097 -25.359 1.00 98.44 81 GLY A C 1
ATOM 660 O O . GLY A 1 81 ? 17.912 2.126 -26.268 1.00 98.44 81 GLY A O 1
ATOM 661 N N . ALA A 1 82 ? 16.943 1.023 -24.577 1.00 98.62 82 ALA A N 1
ATOM 662 C CA . ALA A 1 82 ? 17.777 -0.172 -24.692 1.00 98.62 82 ALA A CA 1
ATOM 663 C C . ALA A 1 82 ? 17.591 -0.891 -26.041 1.00 98.62 82 ALA A C 1
ATOM 665 O O . ALA A 1 82 ? 18.565 -1.376 -26.632 1.00 98.62 82 ALA A O 1
ATOM 666 N N . PHE A 1 83 ? 16.363 -0.938 -26.568 1.00 98.50 83 PHE A N 1
ATOM 667 C CA . PHE A 1 83 ? 16.087 -1.498 -27.891 1.00 98.50 83 PHE A CA 1
ATOM 668 C C . PHE A 1 83 ? 16.771 -0.689 -29.001 1.00 98.50 83 PHE A C 1
ATOM 670 O O . PHE A 1 83 ? 17.449 -1.264 -29.865 1.00 98.50 83 PHE A O 1
ATOM 677 N N . HIS A 1 84 ? 16.651 0.640 -28.953 1.00 98.44 84 HIS A N 1
ATOM 678 C CA . HIS A 1 84 ? 17.319 1.534 -29.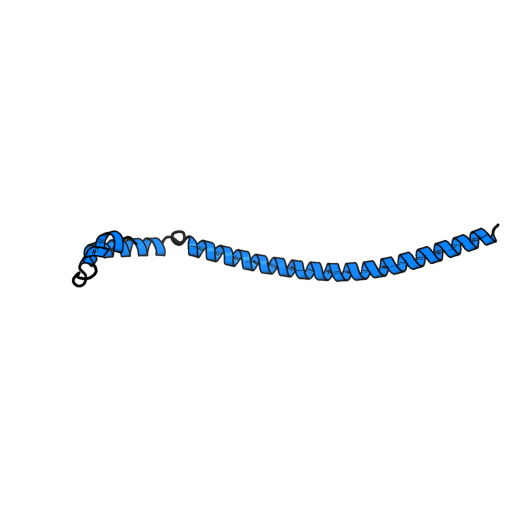895 1.00 98.44 84 HIS A CA 1
ATOM 679 C C . HIS A 1 84 ? 18.840 1.404 -29.825 1.00 98.44 84 HIS A C 1
ATOM 681 O O . HIS A 1 84 ? 19.477 1.215 -30.867 1.00 98.44 84 HIS A O 1
ATOM 687 N N . PHE A 1 85 ? 19.410 1.412 -28.618 1.00 98.62 85 PHE A N 1
ATOM 688 C CA . PHE A 1 85 ? 20.842 1.231 -28.403 1.00 98.62 85 PHE A CA 1
ATOM 689 C C . PHE A 1 85 ? 21.328 -0.087 -29.011 1.00 98.62 85 PHE A C 1
ATOM 691 O O . PHE A 1 85 ? 22.204 -0.084 -29.872 1.00 98.62 85 PHE A O 1
ATOM 698 N N . LYS A 1 86 ? 20.676 -1.216 -28.693 1.00 98.56 86 LYS A N 1
ATOM 699 C CA . LYS A 1 86 ? 21.015 -2.535 -29.256 1.00 98.56 86 LYS A CA 1
ATOM 700 C C . LYS A 1 86 ? 21.002 -2.537 -30.787 1.00 98.56 86 LYS A C 1
ATOM 702 O O . LYS A 1 86 ? 21.891 -3.121 -31.414 1.00 98.56 86 LYS A O 1
ATOM 707 N N . LYS A 1 87 ? 20.000 -1.905 -31.409 1.00 98.44 87 LYS A N 1
ATOM 708 C CA . LYS A 1 87 ? 19.898 -1.792 -32.874 1.00 98.44 87 LYS A CA 1
ATOM 709 C C . LYS A 1 87 ? 21.048 -0.965 -33.451 1.00 98.44 87 LYS A C 1
ATOM 711 O O . LYS A 1 87 ? 21.649 -1.380 -34.443 1.00 98.44 87 LYS A O 1
ATOM 716 N N . GLN A 1 88 ? 21.370 0.172 -32.837 1.00 98.62 88 GLN A N 1
ATOM 717 C CA . GLN A 1 88 ? 22.471 1.036 -33.265 1.00 98.62 88 GLN A CA 1
ATOM 718 C C . GLN A 1 88 ? 23.834 0.357 -33.087 1.00 98.62 88 GLN A C 1
ATOM 720 O O . GLN A 1 88 ? 24.617 0.338 -34.033 1.00 98.62 88 GLN A O 1
ATOM 725 N N . SER A 1 89 ? 24.093 -0.297 -31.951 1.00 98.62 89 SER A N 1
ATOM 726 C CA . SER A 1 89 ? 25.344 -1.029 -31.712 1.00 98.62 89 SER A CA 1
ATOM 727 C C . SER A 1 89 ? 25.558 -2.152 -32.730 1.00 98.62 89 SER A C 1
ATOM 729 O O . SER A 1 89 ? 26.669 -2.333 -33.225 1.00 98.62 89 SER A O 1
ATOM 731 N N . LYS A 1 90 ? 24.498 -2.888 -33.106 1.00 98.38 90 LYS A N 1
ATOM 732 C CA . LYS A 1 90 ? 24.581 -3.906 -34.169 1.00 98.38 90 LYS A CA 1
ATOM 733 C C . LYS A 1 90 ? 24.939 -3.298 -35.525 1.00 98.38 90 LYS A C 1
ATOM 735 O O . LYS A 1 90 ? 25.807 -3.836 -36.210 1.00 98.38 90 LYS A O 1
ATOM 740 N N . ARG A 1 91 ? 24.301 -2.183 -35.898 1.00 98.31 91 ARG A N 1
ATOM 741 C CA . ARG A 1 91 ? 24.608 -1.457 -37.143 1.00 98.31 91 ARG A CA 1
ATOM 742 C C . ARG A 1 91 ? 26.053 -0.961 -37.157 1.00 98.31 91 ARG A C 1
ATOM 744 O O . ARG A 1 91 ? 26.749 -1.164 -38.145 1.00 98.31 91 ARG A O 1
ATOM 751 N N . LEU A 1 92 ? 26.520 -0.382 -36.050 1.00 98.38 92 LEU A N 1
ATOM 752 C CA . LEU A 1 92 ? 27.902 0.069 -35.903 1.00 98.38 92 LEU A CA 1
ATOM 753 C C . LEU A 1 92 ? 28.888 -1.093 -36.057 1.00 98.38 92 LEU A C 1
ATOM 755 O O . LEU A 1 92 ? 29.830 -0.991 -36.838 1.00 98.38 92 LEU A O 1
ATOM 759 N N . ARG A 1 93 ? 28.643 -2.223 -35.381 1.00 98.12 93 ARG A N 1
ATOM 760 C CA . ARG A 1 93 ? 29.478 -3.426 -35.516 1.00 98.12 93 ARG A CA 1
ATOM 761 C C . ARG A 1 93 ? 29.576 -3.888 -36.972 1.00 98.12 93 ARG A C 1
ATOM 763 O O . ARG A 1 93 ? 30.669 -4.205 -37.427 1.00 98.12 93 ARG A O 1
ATOM 770 N N . GLN A 1 94 ? 28.459 -3.922 -37.699 1.00 97.88 94 GLN A N 1
ATOM 771 C CA . GLN A 1 94 ? 28.439 -4.306 -39.115 1.00 97.88 94 GLN A CA 1
ATOM 772 C C . GLN A 1 94 ? 29.215 -3.313 -39.98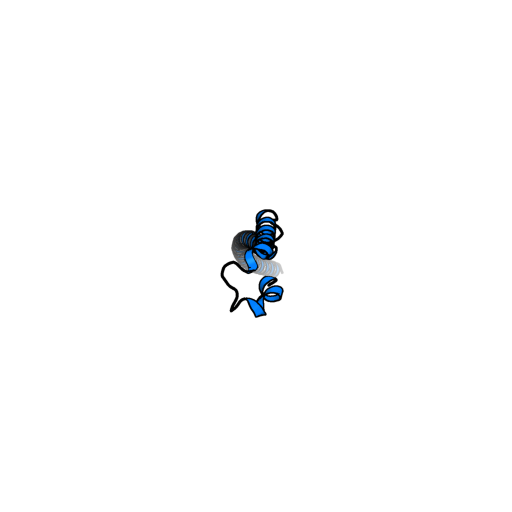7 1.00 97.88 94 GLN A C 1
ATOM 774 O O . GLN A 1 94 ? 30.007 -3.732 -40.826 1.00 97.88 94 GLN A O 1
ATOM 779 N N . ALA A 1 95 ? 29.040 -2.008 -39.763 1.00 97.56 95 ALA A N 1
ATOM 780 C CA . ALA A 1 95 ? 29.766 -0.972 -40.494 1.00 97.56 95 ALA A CA 1
ATOM 781 C C . ALA A 1 95 ? 31.284 -1.069 -40.271 1.00 97.56 95 ALA A C 1
ATOM 783 O O . ALA A 1 95 ? 32.051 -1.004 -41.230 1.00 97.56 95 ALA A O 1
ATOM 784 N N . LEU A 1 96 ? 31.717 -1.283 -39.023 1.00 97.81 96 LEU A N 1
ATOM 785 C CA . LEU A 1 96 ? 33.127 -1.488 -38.686 1.00 97.81 96 LEU A CA 1
ATOM 786 C C . LEU A 1 96 ? 33.681 -2.770 -39.315 1.00 97.81 96 LEU A C 1
ATOM 788 O O . LEU A 1 96 ? 34.780 -2.750 -39.860 1.00 97.81 96 LEU A O 1
ATOM 792 N N . TRP A 1 97 ? 32.914 -3.863 -39.304 1.00 97.44 97 TRP A N 1
ATOM 793 C CA . TRP A 1 97 ? 33.321 -5.112 -39.947 1.00 97.44 97 TRP A CA 1
ATOM 794 C C . TRP A 1 97 ? 33.507 -4.944 -41.461 1.00 97.44 97 TRP A C 1
ATOM 796 O O . TRP A 1 97 ? 34.549 -5.317 -41.990 1.00 97.44 97 TRP A O 1
ATOM 806 N N . MET A 1 98 ? 32.556 -4.293 -42.142 1.00 96.75 98 MET A N 1
ATOM 807 C CA . MET A 1 98 ? 32.663 -3.985 -43.574 1.00 96.75 98 MET A CA 1
ATOM 808 C C . MET A 1 98 ? 33.828 -3.044 -43.883 1.00 96.75 98 MET A C 1
ATOM 810 O O . MET A 1 98 ? 34.485 -3.204 -44.907 1.00 96.75 98 MET A O 1
ATOM 814 N N . LYS A 1 99 ? 34.092 -2.056 -43.019 1.00 95.81 99 LYS A N 1
ATOM 815 C CA . LYS A 1 99 ? 35.251 -1.168 -43.167 1.00 95.81 99 LYS A CA 1
ATOM 816 C C . LYS A 1 99 ? 36.550 -1.968 -43.098 1.00 95.81 99 LYS A C 1
ATOM 818 O O . LYS A 1 99 ? 37.387 -1.810 -43.975 1.00 95.81 99 LYS A O 1
ATOM 823 N N . ASN A 1 100 ? 36.692 -2.843 -42.104 1.00 95.69 100 ASN A N 1
ATOM 824 C CA . ASN A 1 100 ? 37.889 -3.665 -41.941 1.00 95.69 100 ASN A CA 1
ATOM 825 C C . ASN A 1 100 ? 38.067 -4.654 -43.102 1.00 95.69 100 ASN A C 1
ATOM 827 O O . ASN A 1 100 ? 39.178 -4.807 -43.587 1.00 95.69 100 ASN A O 1
ATOM 831 N N . ALA A 1 101 ? 36.984 -5.263 -43.595 1.00 94.94 101 ALA A N 1
ATOM 832 C CA . ALA A 1 101 ? 37.033 -6.170 -44.742 1.00 94.94 101 ALA A CA 1
ATOM 833 C C . ALA A 1 101 ? 37.418 -5.479 -46.063 1.00 94.94 101 ALA A C 1
ATOM 835 O O . ALA A 1 101 ? 37.938 -6.139 -46.946 1.00 94.94 101 ALA A O 1
ATOM 836 N N . LYS A 1 102 ? 37.159 -4.171 -46.207 1.00 88.38 102 LYS A N 1
ATOM 837 C CA . LYS A 1 102 ? 37.576 -3.369 -47.375 1.00 88.38 102 LYS A CA 1
ATOM 838 C C . LYS A 1 102 ? 39.018 -2.854 -47.292 1.00 88.38 102 LYS A C 1
ATOM 840 O O . LYS A 1 102 ? 39.510 -2.309 -48.273 1.00 88.38 102 LYS A O 1
ATOM 845 N N . LEU A 1 103 ? 39.627 -2.903 -46.106 1.00 84.38 103 LEU A N 1
ATOM 846 C CA . LEU A 1 103 ? 41.015 -2.489 -45.866 1.00 84.38 103 LEU A CA 1
ATOM 847 C C . LEU A 1 103 ? 42.000 -3.665 -45.968 1.00 84.38 103 LEU A C 1
ATOM 849 O O . LEU A 1 103 ? 43.206 -3.430 -45.952 1.00 84.38 103 LEU A O 1
ATOM 853 N N . LEU A 1 104 ? 41.476 -4.893 -46.033 1.00 67.94 104 LEU A N 1
ATOM 854 C CA . LEU A 1 104 ? 42.184 -6.117 -46.407 1.00 67.94 104 LEU A CA 1
ATOM 855 C C . LEU A 1 104 ? 42.100 -6.306 -47.923 1.00 67.94 104 LEU A C 1
ATOM 857 O O . LEU A 1 104 ? 43.098 -6.798 -48.488 1.00 67.94 104 LEU A O 1
#